Protein AF-A0A969G0I6-F1 (afdb_monomer_lite)

Sequence (87 aa):
MTTISAKTSAYQEIVDFLAKGTTPEMIINFQISGETKEKVADLIFTEKNTGLSKEDKEELDHFLLLEHIIRLAKAKARQYLATENQS

Secondary structure (DSSP, 8-state):
-----HHHHHHHHHHHHHHT---HHHHHH----HHHHHHHHHHHHHHHHT---HHHHHHHHHHHHHHHHHHHHHHHHHHHHHHHTT-

pLDDT: mean 86.78, std 11.43, range [35.16, 96.75]

Foldseek 3Di:
DPPQALQNQLVVLVVVLPVVPDALVRLLVDDRDPVSVVRLVVLVVCCVPPRDDPVSVVSNVSVVVSVVVSVVSNVVSVVVVVVVVVD

Radius of gyration: 15.64 Å; chains: 1; bounding box: 36×19×53 Å

Structure (mmCIF, N/CA/C/O backbone):
data_AF-A0A969G0I6-F1
#
_entry.id   AF-A0A969G0I6-F1
#
loop_
_atom_site.group_PDB
_atom_site.id
_atom_site.type_symbol
_atom_site.label_atom_id
_atom_site.label_alt_id
_atom_site.label_comp_id
_atom_site.label_asym_id
_atom_site.label_entity_id
_atom_site.label_seq_id
_atom_site.pdbx_PDB_ins_code
_atom_site.Cartn_x
_atom_site.Cartn_y
_atom_site.Cartn_z
_atom_site.occupancy
_atom_site.B_iso_or_equiv
_atom_site.auth_seq_id
_atom_site.auth_comp_id
_atom_site.auth_asym_id
_atom_site.auth_atom_id
_atom_site.pdbx_PDB_model_num
ATOM 1 N N . MET A 1 1 ? 2.993 -4.243 25.602 1.00 35.16 1 MET A N 1
ATOM 2 C CA . MET A 1 1 ? 3.025 -4.691 24.196 1.00 35.16 1 MET A CA 1
ATOM 3 C C . MET A 1 1 ? 2.469 -3.554 23.368 1.00 35.16 1 MET A C 1
ATOM 5 O O . MET A 1 1 ? 1.314 -3.213 23.566 1.00 35.16 1 MET A O 1
ATOM 9 N N . THR A 1 2 ? 3.287 -2.894 22.552 1.00 42.88 2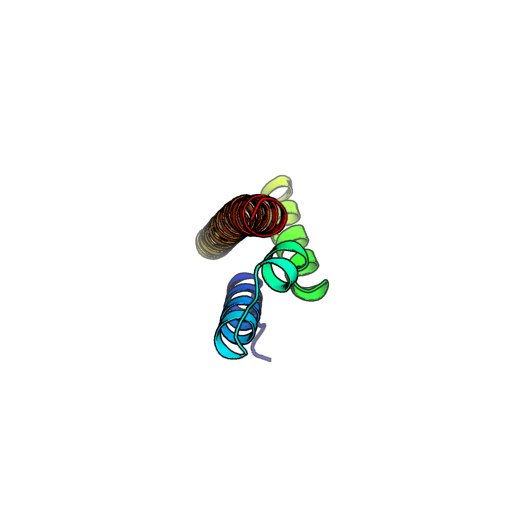 THR A N 1
ATOM 10 C CA . THR A 1 2 ? 2.793 -1.840 21.655 1.00 42.88 2 THR A CA 1
ATOM 11 C C . THR A 1 2 ? 2.127 -2.537 20.478 1.00 42.88 2 THR A C 1
ATOM 13 O O . THR A 1 2 ? 2.815 -3.146 19.663 1.00 42.88 2 THR A O 1
ATOM 16 N N . THR A 1 3 ? 0.799 -2.544 20.428 1.00 55.31 3 THR A N 1
ATOM 17 C CA . THR A 1 3 ? 0.058 -3.112 19.300 1.00 55.31 3 THR A CA 1
ATOM 18 C C . THR A 1 3 ? 0.339 -2.244 18.074 1.00 55.31 3 THR A C 1
ATOM 20 O O . THR A 1 3 ? -0.036 -1.075 18.044 1.00 55.31 3 THR A O 1
ATOM 23 N N . ILE A 1 4 ? 1.063 -2.776 17.087 1.00 68.56 4 ILE A N 1
ATOM 24 C CA . ILE A 1 4 ? 1.319 -2.067 15.827 1.00 68.56 4 ILE A CA 1
ATOM 25 C C . ILE A 1 4 ? 0.035 -2.137 15.000 1.00 68.56 4 ILE A C 1
ATOM 27 O O . ILE A 1 4 ? -0.361 -3.232 14.589 1.00 68.56 4 ILE A O 1
ATOM 31 N N . SER A 1 5 ? -0.612 -0.992 14.775 1.00 77.75 5 SER A N 1
ATOM 32 C CA . SER A 1 5 ? -1.874 -0.933 14.032 1.00 77.75 5 SER A CA 1
ATOM 33 C C . SER A 1 5 ? -1.688 -1.082 12.516 1.00 77.75 5 SER A C 1
ATOM 35 O O . SER A 1 5 ? -0.566 -0.981 12.003 1.00 77.75 5 SER A O 1
ATOM 37 N N . ALA A 1 6 ? -2.778 -1.356 11.797 1.00 74.44 6 ALA A N 1
ATOM 38 C CA . ALA A 1 6 ? -2.795 -1.604 10.356 1.00 74.44 6 ALA A CA 1
ATOM 39 C C . ALA A 1 6 ? -2.188 -0.442 9.568 1.00 74.44 6 ALA A C 1
ATOM 41 O O . ALA A 1 6 ? -1.405 -0.660 8.642 1.00 74.44 6 ALA A O 1
ATOM 42 N N . LYS A 1 7 ? -2.486 0.797 9.977 1.00 78.50 7 LYS A N 1
ATOM 43 C CA . LYS A 1 7 ? -1.862 2.000 9.412 1.00 78.50 7 LYS A CA 1
ATOM 44 C C . LYS A 1 7 ? -0.349 1.933 9.554 1.00 78.50 7 LYS A C 1
ATOM 46 O O . LYS A 1 7 ? 0.359 1.959 8.553 1.00 78.50 7 LYS A O 1
ATOM 51 N N . THR A 1 8 ? 0.158 1.814 10.776 1.00 81.38 8 THR A N 1
ATOM 52 C CA . THR A 1 8 ? 1.608 1.829 11.026 1.00 81.38 8 THR A CA 1
ATOM 53 C C . THR A 1 8 ? 2.328 0.721 10.252 1.00 81.38 8 THR A C 1
ATOM 55 O O . THR A 1 8 ? 3.366 0.984 9.645 1.00 81.38 8 THR A O 1
ATOM 58 N N . SER A 1 9 ? 1.746 -0.481 10.186 1.00 83.12 9 SER A N 1
ATOM 59 C CA . SER A 1 9 ? 2.291 -1.586 9.388 1.00 83.12 9 SER A CA 1
ATOM 60 C C . SER A 1 9 ? 2.288 -1.284 7.880 1.00 83.12 9 SER A C 1
ATOM 62 O O . SER A 1 9 ? 3.324 -1.427 7.234 1.00 83.12 9 SER A O 1
ATOM 64 N N . ALA A 1 10 ? 1.182 -0.781 7.318 1.00 84.81 10 ALA A N 1
ATOM 65 C CA . ALA A 1 10 ? 1.090 -0.445 5.893 1.00 84.81 10 ALA A CA 1
ATOM 66 C C . ALA A 1 10 ? 2.082 0.654 5.477 1.00 84.81 10 ALA A C 1
ATOM 68 O O . ALA A 1 10 ? 2.740 0.540 4.442 1.00 84.81 10 ALA A O 1
ATOM 69 N N . TYR A 1 11 ? 2.208 1.711 6.286 1.00 88.81 11 TYR A N 1
ATOM 70 C CA . TYR A 1 11 ? 3.159 2.792 6.027 1.00 88.81 11 TYR A CA 1
ATOM 71 C C . TYR A 1 11 ? 4.600 2.281 6.055 1.00 88.81 11 TYR A C 1
ATOM 73 O O . TYR A 1 11 ? 5.362 2.609 5.150 1.00 88.81 11 TYR A O 1
ATOM 81 N N . GLN A 1 12 ? 4.964 1.456 7.041 1.00 89.75 12 GLN A N 1
ATOM 82 C CA . GLN A 1 12 ? 6.319 0.915 7.130 1.00 89.75 12 GLN A CA 1
ATOM 83 C C . GLN A 1 12 ? 6.655 0.033 5.925 1.00 89.75 12 GLN A C 1
ATOM 85 O O . GLN A 1 12 ? 7.712 0.200 5.326 1.00 89.75 12 GLN A O 1
ATOM 90 N N . GLU A 1 13 ? 5.744 -0.853 5.518 1.00 89.50 13 GLU A N 1
ATOM 91 C CA . GLU A 1 13 ? 5.962 -1.724 4.359 1.00 89.50 13 GLU A CA 1
ATOM 92 C C . GLU A 1 13 ? 6.133 -0.935 3.056 1.00 89.50 13 GLU A C 1
ATOM 94 O O . GLU A 1 13 ? 7.001 -1.256 2.242 1.00 89.50 13 GLU A O 1
ATOM 99 N N . ILE A 1 14 ? 5.329 0.113 2.857 1.00 89.81 14 ILE A N 1
ATOM 100 C CA . ILE A 1 14 ? 5.432 0.974 1.674 1.00 89.81 14 ILE A CA 1
ATOM 101 C C . ILE A 1 14 ? 6.724 1.794 1.716 1.00 89.81 14 ILE A C 1
ATOM 103 O O . ILE A 1 14 ? 7.412 1.887 0.702 1.00 89.81 14 ILE A O 1
ATOM 107 N N . VAL A 1 15 ? 7.083 2.371 2.866 1.00 91.56 15 VAL A N 1
ATOM 108 C CA . VAL A 1 15 ? 8.335 3.128 3.025 1.00 91.56 15 VAL A CA 1
ATOM 109 C C . VAL A 1 15 ? 9.540 2.229 2.769 1.00 91.56 15 VAL A C 1
ATOM 111 O O . VAL A 1 15 ? 10.419 2.613 2.001 1.00 91.56 15 VAL A O 1
ATOM 114 N N . ASP A 1 16 ? 9.557 1.019 3.325 1.00 91.94 16 ASP A N 1
ATOM 115 C CA . ASP A 1 16 ? 10.628 0.049 3.101 1.00 91.94 16 ASP A CA 1
ATOM 116 C C . ASP A 1 16 ? 10.715 -0.365 1.630 1.00 91.94 16 ASP A C 1
ATOM 118 O O . ASP A 1 16 ? 11.811 -0.497 1.082 1.00 91.94 16 ASP A O 1
ATOM 122 N N . PHE A 1 17 ? 9.569 -0.563 0.973 1.00 90.88 17 PHE A N 1
ATOM 123 C CA . PHE A 1 17 ? 9.510 -0.874 -0.453 1.00 90.88 17 PHE A CA 1
ATOM 124 C C . PHE A 1 17 ? 10.092 0.259 -1.305 1.00 90.88 17 PHE A C 1
ATOM 126 O O . PHE A 1 17 ? 10.899 0.002 -2.195 1.00 90.88 17 PHE A O 1
ATOM 133 N N . LEU A 1 18 ? 9.741 1.511 -1.004 1.00 90.38 18 LEU A N 1
ATOM 134 C CA . LEU A 1 18 ? 10.266 2.684 -1.704 1.00 90.38 18 LEU A CA 1
ATOM 135 C C . LEU A 1 18 ? 11.765 2.892 -1.441 1.00 90.38 18 LEU A C 1
ATOM 137 O O . LEU A 1 18 ? 12.519 3.158 -2.376 1.00 90.38 18 LEU A O 1
ATOM 141 N N . ALA A 1 19 ? 12.209 2.744 -0.191 1.00 92.50 19 ALA A N 1
ATOM 142 C CA . ALA A 1 19 ? 13.595 2.971 0.219 1.00 92.50 19 ALA A CA 1
ATOM 143 C C . ALA A 1 19 ? 14.577 1.956 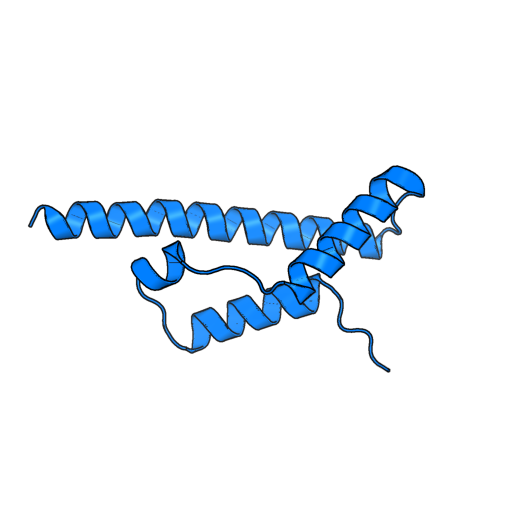-0.385 1.00 92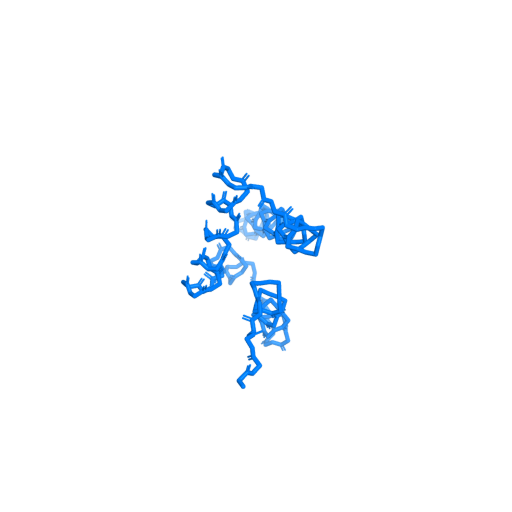.50 19 ALA A C 1
ATOM 145 O O . ALA A 1 19 ? 15.729 2.297 -0.647 1.00 92.50 19 ALA A O 1
ATOM 146 N N . LYS A 1 20 ? 14.127 0.724 -0.655 1.00 92.12 20 LYS A N 1
ATOM 147 C CA . LYS A 1 20 ? 14.919 -0.305 -1.354 1.00 92.12 20 LYS A CA 1
ATOM 148 C C . LYS A 1 20 ? 15.134 -0.008 -2.843 1.00 92.12 20 LYS A C 1
ATOM 150 O O . LYS A 1 20 ? 15.911 -0.708 -3.488 1.00 92.12 20 LYS A O 1
ATOM 155 N N . GLY A 1 21 ? 14.475 1.019 -3.379 1.00 87.00 21 GLY A N 1
ATOM 156 C CA . GLY A 1 21 ? 14.372 1.246 -4.813 1.00 87.00 21 GLY A CA 1
ATOM 157 C C . GLY A 1 21 ? 13.288 0.365 -5.434 1.00 87.00 21 GLY A C 1
ATOM 158 O O . GLY A 1 21 ? 12.971 -0.719 -4.944 1.00 87.00 21 GLY A O 1
ATOM 159 N N . THR A 1 22 ? 12.686 0.850 -6.520 1.00 89.81 22 THR A N 1
ATOM 160 C CA . THR A 1 22 ? 11.570 0.165 -7.185 1.00 89.81 22 THR A CA 1
ATOM 161 C C . THR A 1 22 ? 11.750 0.182 -8.699 1.00 89.81 22 THR A C 1
ATOM 163 O O . THR A 1 22 ? 12.345 1.109 -9.248 1.00 89.81 22 THR A O 1
ATOM 166 N N . THR A 1 23 ? 11.213 -0.834 -9.374 1.00 93.50 23 THR A N 1
ATOM 167 C CA . THR A 1 23 ? 11.015 -0.863 -10.831 1.00 93.50 23 THR A CA 1
ATOM 168 C C . THR A 1 23 ? 9.517 -0.933 -11.145 1.00 93.50 23 THR A C 1
ATOM 170 O O . THR A 1 23 ? 8.726 -1.301 -10.263 1.00 93.50 23 THR A O 1
ATOM 173 N N . PRO A 1 24 ? 9.080 -0.621 -12.379 1.00 93.38 24 PRO A N 1
ATOM 174 C CA . PRO A 1 24 ? 7.683 -0.795 -12.767 1.00 93.38 24 PRO A CA 1
ATOM 175 C C . PRO A 1 24 ? 7.145 -2.213 -12.488 1.00 93.38 24 PRO A C 1
ATOM 177 O O . PRO A 1 24 ? 6.037 -2.357 -11.969 1.00 93.38 24 PRO A O 1
ATOM 180 N N . GLU A 1 25 ? 7.929 -3.265 -12.730 1.00 94.19 25 GLU A N 1
ATOM 181 C CA . GLU A 1 25 ? 7.565 -4.658 -12.430 1.00 94.19 25 GLU A CA 1
ATOM 182 C C . GLU A 1 25 ? 7.393 -4.897 -10.932 1.00 94.19 25 GLU A C 1
ATOM 184 O O . GLU A 1 25 ? 6.421 -5.531 -10.511 1.00 94.19 25 GLU A O 1
ATOM 189 N N . MET A 1 26 ? 8.309 -4.373 -10.111 1.00 94.38 26 MET A N 1
ATOM 190 C CA . MET A 1 26 ? 8.2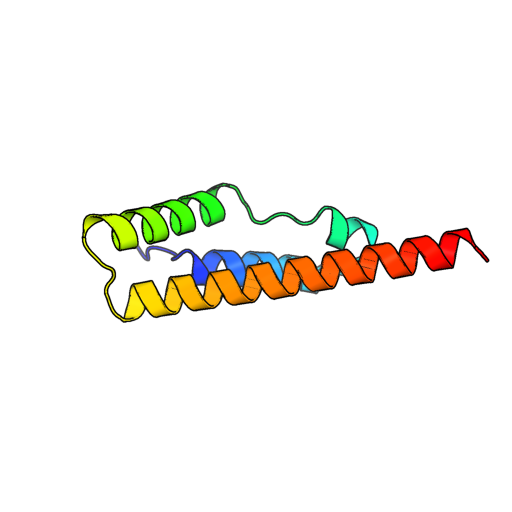01 -4.474 -8.656 1.00 94.38 26 MET A CA 1
ATOM 191 C C . MET A 1 26 ? 6.932 -3.784 -8.156 1.00 94.38 26 MET A C 1
ATOM 193 O O . MET A 1 26 ? 6.228 -4.347 -7.323 1.00 94.38 26 MET A O 1
ATOM 197 N N . ILE A 1 27 ? 6.598 -2.603 -8.687 1.00 94.25 27 ILE A N 1
ATOM 198 C CA . ILE A 1 27 ? 5.378 -1.868 -8.318 1.00 94.25 27 ILE A CA 1
ATOM 199 C C . ILE A 1 27 ? 4.132 -2.678 -8.693 1.00 94.25 27 ILE A C 1
ATOM 201 O O . ILE A 1 27 ? 3.215 -2.807 -7.882 1.00 94.25 27 ILE A O 1
ATOM 205 N N . ILE A 1 28 ? 4.090 -3.267 -9.892 1.00 95.12 28 ILE A N 1
ATOM 206 C CA . ILE A 1 28 ? 2.968 -4.107 -10.348 1.00 95.12 28 ILE A CA 1
ATOM 207 C C . ILE A 1 28 ? 2.748 -5.295 -9.406 1.00 95.12 28 ILE A C 1
ATOM 209 O O . ILE A 1 28 ? 1.603 -5.586 -9.031 1.00 95.12 28 ILE A O 1
ATOM 213 N N . ASN A 1 29 ? 3.839 -5.939 -8.993 1.00 94.50 29 ASN A N 1
ATOM 214 C CA . ASN A 1 29 ? 3.821 -7.123 -8.140 1.00 94.50 29 ASN A CA 1
ATOM 215 C C . ASN A 1 29 ? 3.717 -6.808 -6.644 1.00 94.50 29 ASN A C 1
ATOM 217 O O . ASN A 1 29 ? 3.398 -7.707 -5.869 1.00 94.50 29 ASN A O 1
ATOM 221 N N . PHE A 1 30 ? 3.925 -5.554 -6.234 1.00 93.44 30 PHE A N 1
ATOM 222 C CA . PHE A 1 30 ? 3.872 -5.152 -4.834 1.00 93.44 30 PHE A CA 1
ATOM 223 C C . PHE A 1 30 ? 2.532 -5.531 -4.203 1.00 93.44 30 PHE A C 1
ATOM 225 O O . PHE A 1 30 ? 1.459 -5.222 -4.733 1.00 93.44 30 PHE A O 1
ATOM 232 N N . GLN A 1 31 ? 2.585 -6.191 -3.054 1.00 89.75 31 GLN A N 1
ATOM 233 C CA . GLN A 1 31 ? 1.420 -6.465 -2.235 1.00 89.75 31 GLN A CA 1
ATOM 234 C C . GLN A 1 31 ? 1.770 -6.209 -0.782 1.00 89.75 31 GLN A C 1
ATOM 236 O O . GLN A 1 31 ? 2.822 -6.630 -0.313 1.00 89.75 31 GLN A O 1
ATOM 241 N N . ILE A 1 32 ? 0.835 -5.575 -0.086 1.00 88.75 32 ILE A N 1
ATOM 242 C CA . ILE A 1 32 ? 0.866 -5.475 1.365 1.00 88.75 32 ILE A CA 1
ATOM 243 C C . ILE A 1 32 ? 0.824 -6.888 1.968 1.00 88.75 32 ILE A C 1
ATOM 245 O O . ILE A 1 32 ? 0.158 -7.788 1.424 1.00 88.75 32 ILE A O 1
ATOM 249 N N . SER A 1 33 ? 1.544 -7.068 3.072 1.00 90.38 33 SER A N 1
ATOM 250 C CA . SER A 1 33 ? 1.656 -8.318 3.814 1.00 90.38 33 SER A CA 1
ATOM 251 C C . SER A 1 33 ? 0.293 -8.875 4.232 1.00 90.38 33 SER A C 1
ATOM 253 O O . SER A 1 33 ? -0.710 -8.162 4.339 1.00 90.38 33 SER A O 1
ATOM 255 N N . GLY A 1 34 ? 0.254 -10.189 4.466 1.00 88.44 34 GLY A N 1
ATOM 256 C CA . GLY A 1 34 ? -0.939 -10.856 4.989 1.00 88.44 34 GLY A CA 1
ATOM 257 C C . GLY A 1 34 ? -1.366 -10.296 6.346 1.00 88.44 34 GLY A C 1
ATOM 258 O O . GLY A 1 34 ? -2.550 -10.056 6.544 1.00 88.44 34 GLY A O 1
ATOM 259 N N . GLU A 1 35 ? -0.403 -9.997 7.220 1.00 88.56 35 GLU A N 1
ATOM 260 C CA . GLU A 1 35 ? -0.656 -9.442 8.554 1.00 88.56 35 GLU A CA 1
ATOM 261 C C . GLU A 1 35 ? -1.372 -8.088 8.473 1.00 88.56 35 GLU A C 1
ATOM 263 O O . GLU A 1 35 ? -2.388 -7.865 9.127 1.00 88.56 35 GLU A O 1
ATOM 268 N N . THR A 1 36 ? -0.886 -7.179 7.627 1.00 88.56 36 THR A N 1
ATOM 269 C CA . THR A 1 36 ? -1.525 -5.870 7.466 1.00 88.56 36 THR A CA 1
ATOM 270 C C . THR A 1 36 ? -2.916 -6.001 6.838 1.00 88.56 36 THR A C 1
ATOM 272 O O . THR A 1 36 ? -3.837 -5.296 7.245 1.00 88.56 36 THR A O 1
ATOM 275 N N . LYS A 1 37 ? -3.116 -6.932 5.892 1.00 88.81 37 LYS A N 1
ATOM 276 C CA . LYS A 1 37 ? -4.447 -7.216 5.319 1.00 88.81 37 LYS A CA 1
ATOM 277 C C . LYS A 1 37 ? -5.432 -7.744 6.365 1.00 88.81 37 LYS A C 1
ATOM 279 O O . LYS A 1 37 ? -6.596 -7.355 6.327 1.00 88.81 37 LYS A O 1
ATOM 284 N N . GLU A 1 38 ? -4.980 -8.602 7.274 1.00 90.56 38 GLU A N 1
ATOM 285 C CA . GLU A 1 38 ? -5.798 -9.152 8.361 1.00 90.56 38 GLU A CA 1
ATOM 286 C C . GLU A 1 38 ? -6.260 -8.047 9.315 1.00 90.56 38 GLU A C 1
ATOM 288 O O . GLU A 1 38 ? -7.458 -7.892 9.531 1.00 90.56 38 GLU A O 1
ATOM 293 N N . LYS A 1 39 ? -5.349 -7.166 9.748 1.00 88.88 39 LYS A N 1
ATOM 294 C CA . LYS A 1 39 ? -5.704 -6.025 10.612 1.00 88.88 39 LYS A CA 1
ATOM 295 C C . LYS A 1 39 ? -6.733 -5.090 9.967 1.00 88.88 39 LYS A C 1
ATOM 297 O O . LYS A 1 39 ? -7.632 -4.590 10.636 1.00 88.88 39 LYS A O 1
ATOM 302 N N . VAL A 1 40 ? -6.632 -4.854 8.658 1.00 89.25 40 VAL A N 1
ATOM 303 C CA . VAL A 1 40 ? -7.639 -4.065 7.927 1.00 89.25 40 VAL A CA 1
ATOM 304 C C . VAL A 1 40 ? -8.972 -4.801 7.843 1.00 89.25 40 VAL A C 1
ATOM 306 O O . VAL A 1 40 ? -10.023 -4.174 7.964 1.00 89.25 40 VAL A O 1
ATOM 309 N N . ALA A 1 41 ? -8.953 -6.119 7.638 1.00 90.31 41 ALA A N 1
ATOM 310 C CA . ALA A 1 41 ? -10.170 -6.922 7.630 1.00 90.31 41 ALA A CA 1
ATOM 311 C C . ALA A 1 41 ? -10.888 -6.854 8.987 1.00 90.31 41 ALA A C 1
ATOM 313 O O . ALA A 1 41 ? -12.109 -6.694 9.005 1.00 90.31 41 ALA A O 1
ATOM 314 N N . ASP A 1 42 ? -10.141 -6.871 10.091 1.00 90.62 42 ASP A N 1
ATOM 315 C CA . ASP A 1 42 ? -10.679 -6.705 11.445 1.00 90.62 42 ASP A CA 1
ATOM 316 C C . ASP A 1 42 ? -11.314 -5.323 11.649 1.00 90.62 42 ASP A C 1
ATOM 318 O O . ASP A 1 42 ? -12.414 -5.219 12.201 1.00 90.62 42 ASP A O 1
ATOM 322 N N . LEU A 1 43 ? -10.680 -4.257 11.145 1.00 89.69 43 LEU A N 1
ATOM 323 C CA . LEU A 1 43 ? -11.242 -2.901 11.177 1.00 89.69 43 LEU A CA 1
ATOM 324 C C . LEU A 1 43 ? -12.553 -2.812 10.382 1.00 89.69 43 LEU A C 1
ATOM 326 O O . LEU A 1 43 ? -13.556 -2.315 10.894 1.00 89.69 43 LEU A O 1
ATOM 330 N N . ILE A 1 44 ? -12.586 -3.357 9.162 1.00 90.31 44 ILE A N 1
ATOM 331 C CA . ILE A 1 44 ? -13.796 -3.389 8.320 1.00 90.3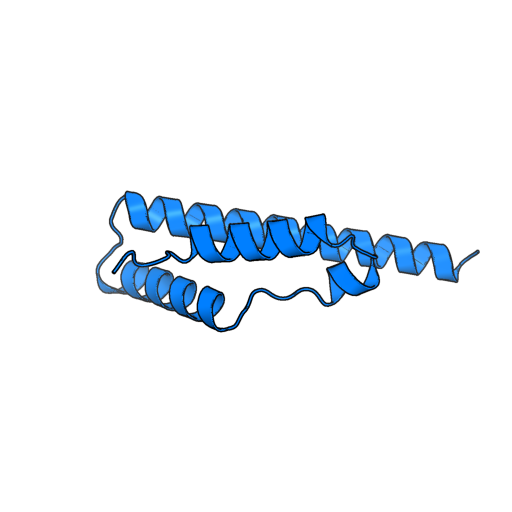1 44 ILE A CA 1
ATOM 332 C C . ILE A 1 44 ? -14.899 -4.225 8.978 1.00 90.31 44 ILE A C 1
ATOM 334 O O . ILE A 1 44 ? -16.081 -3.876 8.913 1.00 90.31 44 ILE A O 1
ATOM 338 N N . PHE A 1 45 ? -14.538 -5.352 9.592 1.00 92.12 45 PHE A N 1
ATOM 339 C CA . PHE A 1 45 ? -15.487 -6.193 10.309 1.00 92.12 45 PHE A CA 1
ATOM 340 C C . PHE A 1 45 ? -16.092 -5.436 11.494 1.00 92.12 45 PHE A C 1
ATOM 342 O O . PHE A 1 45 ? -17.313 -5.420 11.655 1.00 92.12 45 PHE A O 1
ATOM 349 N N . THR A 1 46 ? -15.263 -4.759 12.282 1.00 89.06 46 THR A N 1
ATOM 350 C CA . THR A 1 46 ? -15.700 -3.981 13.448 1.00 89.06 46 THR A CA 1
ATOM 351 C C . THR A 1 46 ? -16.597 -2.813 13.030 1.00 89.06 46 THR A C 1
ATOM 353 O O . THR A 1 46 ? -17.669 -2.626 13.607 1.00 89.06 46 THR A O 1
ATOM 356 N N . GLU A 1 47 ? -16.250 -2.100 11.953 1.00 89.62 47 GLU A N 1
ATOM 357 C CA . GLU A 1 47 ? -17.076 -1.024 11.386 1.00 89.62 47 GLU A CA 1
ATOM 358 C C . GLU A 1 47 ? -18.501 -1.485 11.074 1.00 89.62 47 GLU A C 1
ATOM 360 O O . GLU A 1 47 ? -19.468 -0.803 11.415 1.00 89.62 47 GLU A O 1
ATOM 365 N N . LYS A 1 48 ? -18.635 -2.667 10.464 1.00 88.69 48 LYS A N 1
ATOM 366 C CA . LYS A 1 48 ? -19.926 -3.212 10.028 1.00 88.69 48 LYS A CA 1
ATOM 367 C C . LYS A 1 48 ? -20.784 -3.767 11.160 1.00 88.69 48 LYS A C 1
ATOM 369 O O . LYS A 1 48 ? -22.003 -3.792 11.014 1.00 88.69 48 LYS A O 1
ATOM 374 N N . ASN A 1 49 ? -20.172 -4.253 12.240 1.00 89.81 49 ASN A N 1
ATOM 375 C CA . ASN A 1 49 ? -20.890 -4.966 13.301 1.00 89.81 49 ASN A CA 1
ATOM 376 C C . ASN A 1 49 ? -21.164 -4.099 14.531 1.00 89.81 49 ASN A C 1
ATOM 378 O O . ASN A 1 49 ? -22.253 -4.164 15.096 1.00 89.81 49 ASN A O 1
ATOM 382 N N . THR A 1 50 ? -20.183 -3.309 14.963 1.00 86.06 50 THR A N 1
ATOM 383 C CA . THR A 1 50 ? -20.244 -2.562 16.231 1.00 86.06 50 THR A CA 1
ATOM 384 C C . THR A 1 50 ? -20.038 -1.063 16.050 1.00 86.06 50 THR A C 1
ATOM 386 O O . THR A 1 50 ? -20.325 -0.297 16.968 1.00 86.06 50 THR A O 1
ATOM 389 N N . GLY A 1 51 ? -19.569 -0.643 14.873 1.00 83.81 51 GLY A N 1
ATOM 390 C CA . GLY A 1 51 ? -19.066 0.702 14.626 1.00 83.81 51 GLY A CA 1
ATOM 391 C C . GLY A 1 51 ? -17.615 0.850 15.087 1.00 83.81 51 GLY A C 1
ATOM 392 O O . GLY A 1 51 ? -17.164 0.162 16.004 1.00 83.81 51 GLY A O 1
ATOM 393 N N . LEU A 1 52 ? -16.880 1.743 14.422 1.00 87.50 52 LEU A N 1
ATOM 394 C CA . LEU A 1 52 ? -15.501 2.083 14.771 1.00 87.50 52 LEU A CA 1
ATOM 395 C C . LEU A 1 52 ? -15.443 3.293 15.700 1.00 87.50 52 LEU A C 1
ATOM 397 O O . LEU A 1 52 ? -16.278 4.201 15.623 1.00 87.50 52 LEU A O 1
ATOM 401 N N . SER A 1 53 ? -14.401 3.331 16.532 1.00 88.75 53 SER A N 1
ATOM 402 C CA . SER A 1 53 ? -13.986 4.573 17.172 1.00 88.75 53 SER A CA 1
ATOM 403 C C . SER A 1 53 ? -13.548 5.590 16.109 1.00 88.75 53 SER A C 1
ATOM 405 O O . SER A 1 53 ? -13.290 5.251 14.951 1.00 88.75 53 SER A O 1
ATOM 407 N N . LYS A 1 54 ? -13.455 6.868 16.488 1.00 88.12 54 LYS A N 1
ATOM 408 C CA . LYS A 1 54 ? -12.968 7.903 15.568 1.00 88.12 54 LYS A CA 1
ATOM 409 C C . LYS A 1 54 ? -11.540 7.602 15.089 1.00 88.12 54 LYS A C 1
ATOM 411 O O . LYS A 1 54 ? -11.251 7.776 13.912 1.00 88.12 54 LYS A O 1
ATOM 416 N N . GLU A 1 55 ? -10.689 7.130 15.993 1.00 86.56 55 GLU A N 1
ATOM 417 C CA . GLU A 1 55 ? -9.290 6.794 15.717 1.00 86.56 55 GLU A CA 1
ATOM 418 C C . GLU A 1 55 ? -9.176 5.611 14.750 1.00 86.56 55 GLU A C 1
ATOM 420 O O . GLU A 1 55 ? -8.471 5.703 13.747 1.00 86.56 55 GLU A O 1
ATOM 425 N N . ASP A 1 56 ? -9.942 4.543 14.983 1.00 85.88 56 ASP A N 1
ATOM 426 C CA . ASP A 1 56 ? -9.933 3.367 14.107 1.00 85.88 56 ASP A CA 1
ATOM 427 C C . ASP A 1 56 ? -10.518 3.674 12.722 1.00 85.88 56 ASP A C 1
ATOM 429 O O . ASP A 1 56 ? -10.090 3.120 11.709 1.00 85.88 56 ASP A O 1
ATOM 433 N N . LYS A 1 57 ? -11.499 4.581 12.656 1.00 88.62 57 LYS A N 1
ATOM 434 C CA . LYS A 1 57 ? -12.061 5.039 11.385 1.00 88.62 57 LYS A CA 1
ATOM 435 C C . LYS A 1 57 ? -11.049 5.851 10.582 1.00 88.62 57 LYS A C 1
ATOM 437 O O . LYS A 1 57 ? -10.878 5.597 9.393 1.00 88.62 57 LYS A O 1
ATOM 442 N N . GLU A 1 58 ? -10.354 6.788 11.227 1.00 89.56 58 GLU A N 1
ATOM 443 C CA . GLU A 1 58 ? -9.248 7.514 10.593 1.00 89.56 58 GLU A CA 1
ATOM 444 C C . GLU A 1 58 ? -8.176 6.531 10.102 1.00 89.56 58 GLU A C 1
ATOM 446 O O . GLU A 1 58 ? -7.645 6.682 9.001 1.00 89.56 58 GLU A O 1
ATOM 451 N N . GLU A 1 59 ? -7.885 5.486 10.878 1.00 89.00 59 GLU A N 1
ATOM 452 C CA . GLU A 1 59 ? -6.961 4.430 10.478 1.00 89.00 59 GLU A CA 1
ATOM 453 C C . GLU A 1 59 ? -7.382 3.723 9.183 1.00 89.00 59 GLU A C 1
ATOM 455 O O . GLU A 1 59 ? -6.574 3.593 8.254 1.00 89.00 59 GLU A O 1
ATOM 460 N N . LEU A 1 60 ? -8.646 3.304 9.110 1.00 89.31 60 LEU A N 1
ATOM 461 C CA . LEU A 1 60 ? -9.212 2.655 7.933 1.00 89.31 60 LEU A CA 1
ATOM 462 C C . LEU A 1 60 ? -9.185 3.588 6.714 1.00 89.31 60 LEU A C 1
ATOM 464 O O . LEU A 1 60 ? -8.743 3.176 5.639 1.00 89.31 60 LEU A O 1
ATOM 468 N N . ASP A 1 61 ? -9.562 4.856 6.884 1.00 91.00 61 ASP A N 1
ATOM 469 C CA . ASP A 1 61 ? -9.532 5.866 5.820 1.00 91.00 61 ASP A CA 1
ATOM 470 C C . ASP A 1 61 ? -8.110 6.062 5.261 1.00 91.00 61 ASP A C 1
ATOM 472 O O . ASP A 1 61 ? -7.901 6.112 4.043 1.00 91.00 61 ASP A O 1
ATOM 476 N N . HIS A 1 62 ? -7.102 6.105 6.138 1.00 90.06 62 HIS A N 1
ATOM 477 C CA . HIS A 1 62 ? -5.696 6.176 5.738 1.00 90.06 62 HIS A CA 1
ATOM 478 C C . HIS A 1 62 ? -5.261 4.956 4.921 1.00 90.06 62 HIS A C 1
ATOM 480 O O . HIS A 1 62 ? -4.562 5.106 3.913 1.00 90.06 62 HIS A O 1
ATOM 486 N N . PHE A 1 63 ? -5.664 3.754 5.333 1.00 88.75 63 PHE A N 1
ATOM 487 C CA . PHE A 1 63 ? -5.345 2.540 4.589 1.00 88.75 63 PHE A CA 1
ATOM 488 C C . PHE A 1 63 ? -5.996 2.536 3.198 1.00 88.75 63 PHE A C 1
ATOM 490 O O . PHE A 1 63 ? -5.332 2.227 2.206 1.00 88.75 63 PHE A O 1
ATOM 497 N N . LEU A 1 64 ? -7.269 2.929 3.101 1.00 89.25 64 LEU A N 1
ATOM 498 C CA . LEU A 1 64 ? -7.989 3.015 1.826 1.00 89.25 64 LEU A CA 1
ATOM 499 C C . LEU A 1 64 ? -7.330 4.011 0.863 1.00 89.25 64 LEU A C 1
ATOM 501 O O . LEU A 1 64 ? -7.206 3.732 -0.334 1.00 89.25 64 LEU A O 1
ATOM 505 N N . LEU A 1 65 ? -6.848 5.145 1.378 1.00 92.00 65 LEU A N 1
ATOM 506 C CA . LEU A 1 65 ? -6.082 6.104 0.584 1.00 92.00 65 LEU A CA 1
ATOM 507 C C . LEU A 1 65 ? -4.772 5.495 0.060 1.00 92.00 65 LEU A C 1
ATOM 509 O O . LEU A 1 65 ? -4.444 5.665 -1.117 1.00 92.00 65 LEU A O 1
ATOM 513 N N . LEU A 1 66 ? -4.031 4.767 0.900 1.00 90.94 66 LEU A N 1
ATOM 514 C CA . LEU A 1 66 ? -2.796 4.097 0.481 1.00 90.94 66 LEU A CA 1
ATOM 515 C C . LEU A 1 66 ? -3.052 3.039 -0.596 1.00 90.94 66 LEU A C 1
ATOM 517 O O . LEU A 1 66 ? -2.338 3.013 -1.600 1.00 90.94 66 LEU A O 1
ATOM 521 N N . GLU A 1 67 ? -4.080 2.201 -0.441 1.00 90.38 67 GLU A N 1
ATOM 522 C CA . GLU A 1 67 ? -4.438 1.208 -1.461 1.00 90.38 67 GLU A CA 1
ATOM 523 C C . GLU A 1 67 ? -4.785 1.889 -2.786 1.00 90.38 67 GLU A C 1
ATOM 525 O O . GLU A 1 67 ? -4.302 1.470 -3.842 1.00 90.38 67 GLU A O 1
ATOM 530 N N . HIS A 1 68 ? -5.523 3.001 -2.737 1.00 93.94 68 HIS A N 1
ATOM 531 C CA . HIS A 1 68 ? -5.824 3.779 -3.930 1.00 93.94 68 HIS A CA 1
ATOM 532 C C . HIS A 1 68 ? -4.561 4.275 -4.646 1.00 93.94 68 HIS A C 1
ATOM 534 O O . HIS A 1 68 ? -4.440 4.098 -5.862 1.00 93.94 68 HIS A O 1
ATOM 540 N N . ILE A 1 69 ? -3.599 4.832 -3.906 1.00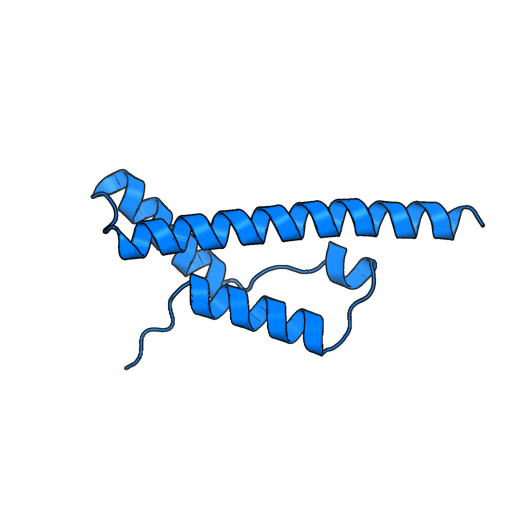 93.88 69 ILE A N 1
ATOM 541 C CA . ILE A 1 69 ? -2.320 5.300 -4.461 1.00 93.88 69 ILE A CA 1
ATOM 542 C C . ILE A 1 69 ? -1.545 4.142 -5.096 1.00 93.88 69 ILE A C 1
ATOM 544 O O . ILE A 1 69 ? -1.077 4.271 -6.230 1.00 93.88 69 ILE A O 1
ATOM 548 N N . ILE A 1 70 ? -1.448 2.994 -4.420 1.00 92.25 70 ILE A N 1
ATOM 549 C CA . ILE A 1 70 ? -0.770 1.807 -4.961 1.00 92.25 70 ILE A CA 1
ATOM 550 C C . ILE A 1 70 ? -1.440 1.347 -6.258 1.00 92.25 70 ILE A C 1
ATOM 552 O O . ILE A 1 70 ? -0.754 1.034 -7.231 1.00 92.25 70 ILE A O 1
ATOM 556 N N . ARG A 1 71 ? -2.772 1.361 -6.331 1.00 94.44 71 ARG A N 1
ATOM 557 C CA . ARG A 1 71 ? -3.513 0.993 -7.545 1.00 94.44 71 ARG A CA 1
ATOM 558 C C . ARG A 1 71 ? -3.191 1.913 -8.722 1.00 94.44 71 ARG A C 1
ATOM 560 O O . ARG A 1 71 ? -2.968 1.430 -9.835 1.00 94.44 71 ARG A O 1
ATOM 567 N N . LEU A 1 72 ? -3.121 3.221 -8.475 1.00 96.56 72 LEU A N 1
ATOM 568 C CA . LEU A 1 72 ? -2.724 4.214 -9.477 1.00 96.56 72 LEU A CA 1
ATOM 569 C C . LEU A 1 72 ? -1.266 4.023 -9.912 1.00 96.56 72 LEU A C 1
ATOM 571 O O . LEU A 1 72 ? -0.978 4.025 -11.110 1.00 96.56 72 LEU A O 1
ATOM 575 N N . ALA A 1 73 ? -0.358 3.782 -8.964 1.00 94.75 73 ALA A N 1
ATOM 576 C CA . ALA A 1 73 ? 1.047 3.507 -9.251 1.00 94.75 73 ALA A CA 1
ATOM 577 C C . ALA A 1 73 ? 1.207 2.256 -10.129 1.00 94.75 73 ALA A C 1
ATOM 579 O O . ALA A 1 73 ? 1.937 2.287 -11.117 1.00 94.75 73 ALA A O 1
ATOM 580 N N . LYS A 1 74 ? 0.457 1.182 -9.845 1.00 95.44 74 LYS A N 1
ATOM 581 C CA . LYS A 1 74 ? 0.425 -0.032 -10.678 1.00 95.44 74 LYS A CA 1
ATOM 582 C C . LYS A 1 74 ? -0.081 0.237 -12.088 1.00 95.44 74 LYS A C 1
ATOM 584 O O . LYS A 1 74 ? 0.495 -0.273 -13.046 1.00 95.44 74 LYS A O 1
ATOM 589 N N . ALA A 1 75 ? -1.151 1.020 -12.228 1.00 96.75 75 ALA A N 1
ATOM 590 C CA . ALA A 1 75 ? -1.662 1.404 -13.540 1.00 96.75 75 ALA A CA 1
ATOM 591 C C . ALA A 1 75 ? -0.601 2.179 -14.336 1.00 96.75 75 ALA A C 1
ATOM 593 O O . ALA A 1 75 ? -0.355 1.866 -15.500 1.00 96.75 75 ALA A O 1
ATOM 594 N N . LYS A 1 76 ? 0.089 3.127 -13.691 1.00 95.69 76 LYS A N 1
ATOM 595 C CA . LYS A 1 76 ? 1.161 3.906 -14.319 1.00 95.69 76 LYS A CA 1
ATOM 596 C C . LYS A 1 76 ? 2.376 3.051 -14.686 1.00 95.69 76 LYS A C 1
ATOM 598 O O . LYS A 1 76 ? 2.900 3.187 -15.786 1.00 95.69 76 LYS A O 1
ATOM 603 N N . ALA A 1 77 ? 2.780 2.131 -13.815 1.00 95.44 77 ALA A N 1
ATOM 604 C CA . ALA A 1 77 ? 3.877 1.202 -14.068 1.00 95.44 77 ALA A CA 1
ATOM 605 C C . ALA A 1 77 ? 3.615 0.316 -15.297 1.00 95.44 77 ALA A C 1
ATOM 607 O O . ALA A 1 77 ? 4.497 0.148 -16.135 1.00 95.44 77 ALA A O 1
ATOM 608 N N . ARG A 1 78 ? 2.379 -0.177 -15.468 1.00 95.38 78 ARG A N 1
ATOM 609 C CA . ARG A 1 78 ? 1.986 -0.928 -16.676 1.00 95.38 78 ARG A CA 1
ATOM 610 C C . ARG A 1 78 ? 2.117 -0.093 -17.949 1.00 95.38 78 ARG A C 1
ATOM 612 O O . ARG A 1 78 ? 2.490 -0.641 -18.979 1.00 95.38 78 ARG A O 1
ATOM 619 N N . GLN A 1 79 ? 1.830 1.210 -17.885 1.00 95.31 79 GLN A N 1
ATOM 620 C CA . GLN A 1 79 ? 2.021 2.104 -19.030 1.00 95.31 79 GLN A CA 1
ATOM 621 C C . GLN A 1 79 ? 3.500 2.236 -19.401 1.00 95.31 79 GLN A C 1
ATOM 623 O O . GLN A 1 79 ? 3.819 2.165 -20.579 1.00 95.31 79 GLN A O 1
ATOM 628 N N . TYR A 1 80 ? 4.400 2.376 -18.422 1.00 93.25 80 TYR A N 1
ATOM 629 C CA . TYR A 1 80 ? 5.837 2.463 -18.703 1.00 93.25 80 TYR A CA 1
ATOM 630 C C . TYR A 1 80 ? 6.374 1.203 -19.385 1.00 93.25 80 TYR A C 1
ATOM 632 O O . TYR A 1 80 ? 7.046 1.322 -20.405 1.00 93.25 80 TYR A O 1
ATOM 640 N N . LEU A 1 81 ? 5.977 0.016 -18.918 1.00 92.38 81 LEU A N 1
ATOM 641 C CA . LEU A 1 81 ? 6.364 -1.242 -19.568 1.00 92.38 81 LEU A CA 1
ATOM 642 C C . LEU A 1 81 ? 5.771 -1.391 -20.972 1.00 92.38 81 LEU A C 1
ATOM 644 O O . LEU A 1 81 ? 6.400 -1.963 -21.857 1.00 92.38 81 LEU A O 1
ATOM 648 N N . ALA A 1 82 ? 4.557 -0.891 -21.207 1.00 89.31 82 ALA A N 1
ATOM 649 C CA . ALA A 1 82 ? 3.959 -0.922 -22.538 1.00 89.31 82 ALA A CA 1
ATOM 650 C C . ALA A 1 82 ? 4.709 -0.018 -23.532 1.00 89.31 82 ALA A C 1
ATOM 652 O O . ALA A 1 82 ? 4.851 -0.395 -24.691 1.00 89.31 82 ALA A O 1
ATOM 653 N N . THR A 1 83 ? 5.208 1.138 -23.085 1.00 81.62 83 THR A N 1
ATOM 654 C CA . THR A 1 83 ? 5.999 2.062 -23.914 1.00 81.62 83 THR A CA 1
ATOM 655 C C . THR A 1 83 ? 7.406 1.527 -24.199 1.00 81.62 83 THR A C 1
ATOM 657 O O . THR A 1 83 ? 7.908 1.691 -25.308 1.00 81.62 83 THR A O 1
ATOM 660 N N . GLU A 1 84 ? 8.031 0.856 -23.229 1.00 70.56 84 GLU A N 1
ATOM 661 C CA . GLU A 1 84 ? 9.381 0.286 -23.360 1.00 70.56 84 GLU A CA 1
ATOM 662 C C . GLU A 1 84 ? 9.427 -0.900 -24.340 1.00 70.56 84 GLU A C 1
ATOM 664 O O . GLU A 1 84 ? 10.389 -1.049 -25.079 1.00 70.56 84 GLU A O 1
ATOM 669 N N . ASN A 1 85 ? 8.345 -1.680 -24.443 1.00 62.16 85 ASN A N 1
ATOM 670 C CA . ASN A 1 85 ? 8.213 -2.775 -25.418 1.00 62.16 85 ASN A CA 1
ATOM 671 C C . ASN A 1 85 ? 7.878 -2.315 -26.856 1.00 62.16 85 ASN A C 1
ATOM 673 O O . ASN A 1 85 ? 7.695 -3.153 -27.740 1.00 62.16 85 ASN A O 1
ATOM 677 N N . GLN A 1 86 ? 7.722 -1.008 -27.087 1.00 53.78 86 GLN A N 1
ATOM 678 C CA . GLN A 1 86 ? 7.394 -0.417 -28.394 1.00 53.78 86 GLN A CA 1
ATOM 679 C C . GLN A 1 86 ? 8.545 0.406 -28.996 1.00 53.78 86 GLN A C 1
ATOM 681 O O . GLN A 1 86 ? 8.377 0.953 -30.088 1.00 53.78 86 GLN A O 1
ATOM 686 N N . SER A 1 87 ? 9.679 0.507 -28.294 1.00 50.69 87 SER A N 1
ATOM 687 C CA . SER A 1 87 ? 10.903 1.197 -28.737 1.00 50.69 87 SER A CA 1
ATOM 688 C C . SER A 1 87 ? 12.006 0.188 -29.036 1.00 50.69 87 SER A C 1
ATOM 690 O O . SER A 1 87 ? 12.803 0.466 -29.958 1.00 50.69 87 SER A O 1
#